Protein AF-A0A7X7BV26-F1 (afdb_monomer_lite)

Secondary structure (DSSP, 8-state):
-HHHHHHHTTTTSEEEE---EEEETTEEEEEEE--EEEEEETT-SGGGS---SSEEEEEE-SSHHHHHHHHHHHHHHH--SEEEE--S-HHHHHHHHHHHHHTT-EEEE---SS--TT---TTT--BS-SSBTTBSS-BT-HHHHHTT--------PPPP--

Radius of gyration: 23.06 Å; chains: 1; bounding box: 66×38×79 Å

Sequence (162 aa):
VARIESANSGKWGEVILRSEALTHPEFEGARVHSPVMLKVTDENQYYAEEQFGPISFVISTHTIETGIELSKSLTREKGALTVGLYSTKEPIIEAVIEATLESQVALSINLTEGVFVNQSSAYSDYHGTGGNPAANASYADSAFVANRFRVIQRRYHTQEAV

pLDDT: mean 96.87, std 4.59, range [58.31, 98.81]

Structure (mmCIF, N/CA/C/O backbone):
data_AF-A0A7X7BV26-F1
#
_entry.id   AF-A0A7X7BV26-F1
#
loop_
_atom_site.group_PDB
_atom_site.id
_atom_site.type_symbol
_atom_site.label_atom_id
_atom_site.label_alt_id
_atom_site.label_comp_id
_atom_site.label_asym_id
_atom_site.label_entity_id
_atom_site.label_seq_id
_atom_site.pdbx_PDB_ins_code
_atom_site.Cartn_x
_atom_site.Cartn_y
_atom_site.Cartn_z
_atom_site.occupancy
_atom_site.B_iso_or_equiv
_atom_site.auth_seq_id
_atom_site.auth_comp_id
_atom_site.auth_asym_id
_atom_site.auth_atom_id
_atom_site.pdbx_PDB_model_num
ATOM 1 N N . VAL A 1 1 ? -14.380 -16.751 2.193 1.00 90.19 1 VAL A N 1
ATOM 2 C CA . VAL A 1 1 ? -15.266 -16.492 3.349 1.00 90.19 1 VAL A CA 1
ATOM 3 C C . VAL A 1 1 ? -14.598 -16.891 4.660 1.00 90.19 1 VAL A C 1
ATOM 5 O O . VAL A 1 1 ? -14.515 -16.033 5.516 1.00 90.19 1 VAL A O 1
ATOM 8 N N . ALA A 1 2 ? -13.978 -18.075 4.778 1.00 96.00 2 ALA A N 1
ATOM 9 C CA . ALA A 1 2 ? -13.275 -18.509 6.002 1.00 96.00 2 ALA A CA 1
ATOM 10 C C . ALA A 1 2 ? -12.346 -17.458 6.658 1.00 96.00 2 ALA A C 1
ATOM 12 O O . ALA A 1 2 ? -12.380 -17.268 7.870 1.00 96.00 2 ALA A O 1
ATOM 13 N N . ARG A 1 3 ? -11.545 -16.723 5.869 1.00 97.00 3 ARG A N 1
ATOM 14 C CA . ARG A 1 3 ? -10.688 -15.647 6.402 1.00 97.00 3 ARG A CA 1
ATOM 15 C C . ARG A 1 3 ? -11.499 -14.496 7.016 1.00 97.00 3 ARG A C 1
ATOM 17 O O . ARG A 1 3 ? -11.181 -14.031 8.103 1.00 97.00 3 ARG A O 1
ATOM 24 N N . ILE A 1 4 ? -12.576 -14.093 6.343 1.00 97.75 4 ILE A N 1
ATOM 25 C CA . ILE A 1 4 ? -13.520 -13.076 6.826 1.00 97.75 4 ILE A CA 1
ATOM 26 C C . ILE A 1 4 ? -14.198 -13.558 8.113 1.00 97.75 4 ILE A C 1
ATOM 28 O O . ILE A 1 4 ? -14.306 -12.796 9.062 1.00 97.75 4 ILE A O 1
ATOM 32 N N . GLU A 1 5 ? -14.614 -14.824 8.180 1.00 97.38 5 GLU A N 1
ATOM 33 C CA . GLU A 1 5 ? -15.214 -15.411 9.386 1.00 97.38 5 GLU A CA 1
ATOM 34 C C . GLU A 1 5 ? -14.238 -15.412 10.566 1.00 97.38 5 GLU A C 1
ATOM 36 O O . GLU A 1 5 ? -14.625 -15.054 11.677 1.00 97.38 5 GLU A O 1
ATOM 41 N N . SER A 1 6 ? -12.964 -15.740 10.322 1.00 97.69 6 SER A N 1
ATOM 42 C CA . SER A 1 6 ? -11.911 -15.665 11.340 1.00 97.69 6 SER A CA 1
ATOM 43 C C . SER A 1 6 ? -11.667 -14.232 11.821 1.00 97.69 6 SER A C 1
ATOM 45 O O . SER A 1 6 ? -11.474 -14.023 13.015 1.00 97.69 6 SER A O 1
ATOM 47 N N . ALA A 1 7 ? -11.687 -13.244 10.923 1.00 97.62 7 ALA A N 1
ATOM 48 C CA . ALA A 1 7 ? -11.599 -11.833 11.295 1.00 97.62 7 ALA A CA 1
ATOM 49 C C . ALA A 1 7 ? -12.821 -11.402 12.131 1.00 97.62 7 ALA A C 1
ATOM 51 O O . ALA A 1 7 ? -12.687 -10.852 13.223 1.00 97.62 7 ALA A O 1
ATOM 52 N N . ASN A 1 8 ? -14.024 -11.753 11.667 1.00 98.06 8 ASN A N 1
ATOM 53 C CA . ASN A 1 8 ? -15.302 -11.490 12.330 1.00 98.06 8 ASN A CA 1
ATOM 54 C C . ASN A 1 8 ? -15.439 -12.168 13.702 1.00 98.06 8 ASN A C 1
ATOM 56 O O . ASN A 1 8 ? -16.337 -11.806 14.466 1.00 98.06 8 ASN A O 1
ATOM 60 N N . SER A 1 9 ? -14.616 -13.169 14.019 1.00 97.50 9 SER A N 1
ATOM 61 C CA . SER A 1 9 ? -14.675 -13.859 15.308 1.00 97.50 9 SER A CA 1
ATOM 62 C C . SER A 1 9 ? -14.088 -13.030 16.457 1.00 97.50 9 SER A C 1
ATOM 64 O O . SER A 1 9 ? -14.158 -13.468 17.601 1.00 97.50 9 SER A O 1
ATOM 66 N N . GLY A 1 10 ? -13.443 -11.892 16.165 1.00 95.00 10 GLY A N 1
ATOM 67 C CA . GLY A 1 10 ? -12.725 -11.079 17.152 1.00 95.00 10 GLY A CA 1
ATOM 68 C C . GLY A 1 10 ? -11.371 -11.655 17.577 1.00 95.00 10 GLY A C 1
ATOM 69 O O . GLY A 1 10 ? -10.687 -11.071 18.410 1.00 95.00 10 GLY A O 1
ATOM 70 N N . LYS A 1 11 ? -10.932 -12.778 16.988 1.00 95.88 11 LYS A N 1
ATOM 71 C CA . LYS A 1 11 ? -9.624 -13.391 17.292 1.00 95.88 11 LYS A CA 1
ATOM 72 C C . LYS A 1 11 ? -8.454 -12.472 16.923 1.00 95.88 11 LYS A C 1
ATOM 74 O O . LYS A 1 11 ? -7.366 -12.609 17.474 1.00 95.88 11 LYS A O 1
ATOM 79 N N . TRP A 1 12 ? -8.661 -11.592 15.948 1.00 97.12 12 TRP A N 1
ATOM 80 C CA . TRP A 1 12 ? -7.612 -10.757 15.364 1.00 97.12 12 TRP A CA 1
ATOM 81 C C . TRP A 1 12 ? -7.571 -9.343 15.943 1.00 97.12 12 TRP A C 1
ATOM 83 O O . TRP A 1 12 ? -6.661 -8.594 15.611 1.00 97.12 12 TRP A O 1
ATOM 93 N N . GLY A 1 13 ? -8.534 -8.965 16.785 1.00 97.38 13 GLY A N 1
ATOM 94 C CA . GLY A 1 13 ? -8.680 -7.606 17.297 1.00 97.38 13 GLY A CA 1
ATOM 95 C C . GLY A 1 13 ? -10.128 -7.260 17.625 1.00 97.38 13 GLY A C 1
ATOM 96 O O . GLY A 1 13 ? -11.039 -8.069 17.431 1.00 97.38 13 GLY A O 1
ATOM 97 N N . GLU A 1 14 ? -10.341 -6.035 18.098 1.00 98.19 14 GLU A N 1
ATOM 98 C CA . GLU A 1 14 ? -11.679 -5.489 18.318 1.00 98.19 14 GLU A CA 1
ATOM 99 C C . GLU A 1 14 ? -12.362 -5.277 16.960 1.00 98.19 14 GLU A C 1
ATOM 101 O O . GLU A 1 14 ? -11.872 -4.521 16.124 1.00 98.19 14 GLU A O 1
ATOM 106 N N . VAL A 1 15 ? -13.491 -5.943 16.713 1.00 98.50 15 VAL A N 1
ATOM 107 C CA . VAL A 1 15 ? -14.253 -5.762 15.468 1.00 98.50 15 VAL A CA 1
ATOM 108 C C . VAL A 1 15 ? -15.054 -4.465 15.566 1.00 98.50 15 VAL A C 1
ATOM 110 O O . VAL A 1 15 ? -16.024 -4.403 16.317 1.00 98.50 15 VAL A O 1
ATOM 113 N N . ILE A 1 16 ? -14.671 -3.452 14.786 1.00 98.31 16 ILE A N 1
ATOM 114 C CA . ILE A 1 16 ? -15.358 -2.148 14.740 1.00 98.31 16 ILE A CA 1
ATOM 115 C C . ILE A 1 16 ? -16.331 -2.028 13.560 1.00 98.31 16 ILE A C 1
ATOM 117 O O . ILE A 1 16 ? -17.283 -1.256 13.622 1.00 98.31 16 ILE A O 1
ATOM 121 N N . LEU A 1 17 ? -16.140 -2.835 12.512 1.00 98.56 17 LEU A N 1
ATOM 122 C CA . LEU A 1 17 ? -17.128 -3.069 11.460 1.00 98.56 17 LEU A CA 1
ATOM 123 C C . LEU A 1 17 ? -17.150 -4.559 11.140 1.00 98.56 17 LEU A C 1
ATOM 125 O O . LEU A 1 17 ? -16.131 -5.120 10.741 1.00 98.56 17 LEU A O 1
ATOM 129 N N . ARG A 1 18 ? -18.304 -5.204 11.312 1.00 98.44 18 ARG A N 1
ATOM 130 C CA . ARG A 1 18 ? -18.486 -6.624 11.001 1.00 98.44 18 ARG A CA 1
ATOM 131 C C . ARG A 1 18 ? -18.838 -6.797 9.523 1.00 98.44 18 ARG A C 1
ATOM 133 O O . ARG A 1 18 ? -19.743 -6.132 9.033 1.00 98.44 18 ARG A O 1
ATOM 140 N N . SER A 1 19 ? -18.176 -7.737 8.847 1.00 98.56 19 SER A N 1
ATOM 141 C CA . SER A 1 19 ? -18.559 -8.129 7.485 1.00 98.56 19 SER A CA 1
ATOM 142 C C . SER A 1 19 ? -19.837 -8.967 7.494 1.00 98.56 19 SER A C 1
ATOM 144 O O . SER A 1 19 ? -19.964 -9.904 8.289 1.00 98.56 19 SER A O 1
ATOM 146 N N . GLU A 1 20 ? -20.744 -8.679 6.568 1.00 98.06 20 GLU A N 1
ATOM 147 C CA . GLU A 1 20 ? -22.019 -9.367 6.375 1.00 98.06 20 GLU A CA 1
ATOM 148 C C . GLU A 1 20 ? -22.112 -9.932 4.959 1.00 98.06 20 GLU A C 1
ATOM 150 O O . GLU A 1 20 ? -21.587 -9.347 4.009 1.00 98.06 20 GLU A O 1
ATOM 155 N N . ALA A 1 21 ? -22.773 -11.083 4.815 1.00 97.62 21 ALA A N 1
ATOM 156 C CA . ALA A 1 21 ? -23.132 -11.614 3.507 1.00 97.62 21 ALA A CA 1
ATOM 157 C C . ALA A 1 21 ? -24.316 -10.818 2.943 1.00 97.62 21 ALA A C 1
ATOM 159 O O . ALA A 1 21 ? -25.295 -10.583 3.649 1.00 97.62 21 ALA A O 1
ATOM 160 N N . LEU A 1 22 ? -24.237 -10.432 1.671 1.00 97.31 22 LEU A N 1
ATOM 161 C CA . LEU A 1 22 ? -25.274 -9.656 0.993 1.00 97.31 22 LEU A CA 1
ATOM 162 C C . LEU A 1 22 ? -25.893 -10.482 -0.137 1.00 97.31 22 LEU A C 1
ATOM 164 O O . LEU A 1 22 ? -25.190 -11.191 -0.856 1.00 97.31 22 LEU A O 1
ATOM 168 N N . THR A 1 23 ? -27.210 -10.366 -0.315 1.00 97.62 23 THR A N 1
ATOM 169 C CA . THR A 1 23 ? -27.904 -10.952 -1.471 1.00 97.62 23 THR A CA 1
ATOM 170 C C . THR A 1 23 ? -27.843 -9.968 -2.631 1.00 97.62 23 THR A C 1
ATOM 172 O O . THR A 1 23 ? -28.287 -8.828 -2.492 1.00 97.62 23 THR A O 1
ATOM 175 N N . HIS A 1 24 ? -27.294 -10.386 -3.772 1.00 97.75 24 HIS A N 1
ATOM 176 C CA . HIS A 1 24 ? -27.290 -9.541 -4.962 1.00 97.75 24 HIS A CA 1
ATOM 177 C C . HIS A 1 24 ? -28.680 -9.566 -5.621 1.00 97.75 24 HIS A C 1
ATOM 179 O O . HIS A 1 24 ? -29.170 -10.657 -5.916 1.00 97.75 24 HIS A O 1
ATOM 185 N N . PRO A 1 25 ? -29.306 -8.408 -5.909 1.00 97.50 25 PRO A N 1
ATOM 186 C CA . PRO A 1 25 ? -30.691 -8.355 -6.389 1.00 97.50 25 PRO A CA 1
ATOM 187 C C . PRO A 1 25 ? -30.902 -9.067 -7.732 1.00 97.50 25 PRO A C 1
ATOM 189 O O . PRO A 1 25 ? -31.965 -9.625 -7.972 1.00 97.50 25 PRO A O 1
ATOM 192 N N . GLU A 1 26 ? -29.884 -9.071 -8.592 1.00 98.25 26 GLU A N 1
ATOM 193 C CA . GLU A 1 26 ? -29.960 -9.663 -9.938 1.00 98.25 26 GLU A CA 1
ATOM 194 C C . GLU A 1 26 ? -29.246 -11.020 -10.068 1.00 98.25 26 GLU A C 1
ATOM 196 O O . GLU A 1 26 ? -29.337 -11.664 -11.109 1.00 98.25 26 GLU A O 1
ATOM 201 N N . PHE A 1 27 ? -28.526 -11.474 -9.033 1.00 97.62 27 PHE A N 1
ATOM 202 C CA . PHE A 1 27 ? -27.682 -12.673 -9.115 1.00 97.62 27 PHE A CA 1
ATOM 203 C C . PHE A 1 27 ? -27.771 -13.498 -7.826 1.00 97.62 27 PHE A C 1
ATOM 205 O O . PHE A 1 27 ? -26.931 -13.376 -6.938 1.00 97.62 27 PHE A O 1
ATOM 212 N N . GLU A 1 28 ? -28.766 -14.384 -7.745 1.00 94.38 28 GLU A N 1
ATOM 213 C CA . GLU A 1 28 ? -29.039 -15.228 -6.566 1.00 94.38 28 GLU A CA 1
ATOM 214 C C . GLU A 1 28 ? -27.830 -16.082 -6.126 1.00 94.38 28 GLU A C 1
ATOM 216 O O . GLU A 1 28 ? -27.627 -16.317 -4.939 1.00 94.38 28 GLU A O 1
ATOM 221 N N . GLY A 1 29 ? -26.976 -16.498 -7.068 1.00 96.19 29 GLY A N 1
ATOM 222 C CA . GLY A 1 29 ? -25.754 -17.266 -6.788 1.00 96.19 29 GLY A CA 1
ATOM 223 C C . GLY A 1 29 ? -24.504 -16.431 -6.475 1.00 96.19 29 GLY A C 1
ATOM 224 O O . GLY A 1 29 ? -23.416 -16.997 -6.332 1.00 96.19 29 GLY A O 1
ATOM 225 N N . ALA A 1 30 ? -24.604 -15.099 -6.422 1.00 97.88 30 ALA A N 1
ATOM 226 C CA . ALA A 1 30 ? -23.451 -14.240 -6.175 1.00 97.88 30 ALA A CA 1
ATOM 227 C C . ALA A 1 30 ? -22.948 -14.370 -4.731 1.00 97.88 30 ALA A C 1
ATOM 229 O O . ALA A 1 30 ? -23.715 -14.405 -3.772 1.00 97.88 30 ALA A O 1
ATOM 230 N N . ARG A 1 31 ? -21.621 -14.381 -4.566 1.00 97.19 31 ARG A N 1
ATOM 231 C CA . ARG A 1 31 ? -20.975 -14.340 -3.249 1.00 97.19 31 ARG A CA 1
ATOM 232 C C . ARG A 1 31 ? -20.517 -12.922 -2.957 1.00 97.19 31 ARG A C 1
ATOM 234 O O . ARG A 1 31 ? -19.446 -12.521 -3.412 1.00 97.19 31 ARG A O 1
ATOM 241 N N . VAL A 1 32 ? -21.319 -12.186 -2.198 1.00 98.00 32 VAL A N 1
ATOM 242 C CA . VAL A 1 32 ? -21.061 -10.783 -1.864 1.00 98.00 32 VAL A CA 1
ATOM 243 C C . VAL A 1 32 ? -20.893 -10.643 -0.358 1.00 98.00 32 VAL A C 1
ATOM 245 O O . VAL A 1 32 ? -21.701 -11.160 0.410 1.00 98.00 32 VAL A O 1
ATOM 248 N N . HIS A 1 33 ? -19.840 -9.943 0.057 1.00 98.25 33 HIS A N 1
ATOM 249 C CA . HIS A 1 33 ? -19.586 -9.617 1.455 1.00 98.25 33 HIS A CA 1
ATOM 250 C C . HIS A 1 33 ? -19.208 -8.145 1.594 1.00 98.25 33 HIS A C 1
ATOM 252 O O . HIS A 1 33 ? -18.414 -7.641 0.798 1.00 98.25 33 HIS A O 1
ATOM 258 N N . SER A 1 34 ? -19.739 -7.474 2.618 1.00 98.50 34 SER A N 1
ATOM 259 C CA . SER A 1 34 ? -19.246 -6.154 3.027 1.00 98.50 34 SER A CA 1
ATOM 260 C C . SER A 1 34 ? -17.851 -6.261 3.674 1.00 98.50 34 SER A C 1
ATOM 262 O O . SER A 1 34 ? -17.432 -7.363 4.044 1.00 98.50 34 SER A O 1
ATOM 264 N N . PRO A 1 35 ? -17.091 -5.160 3.815 1.00 98.50 35 PRO A N 1
ATOM 265 C CA . PRO A 1 35 ? -15.803 -5.187 4.507 1.00 98.50 35 PRO A CA 1
ATOM 266 C C . PRO A 1 35 ? -15.898 -5.502 6.003 1.00 98.50 35 PRO A C 1
ATOM 268 O O . PRO A 1 35 ? -16.901 -5.208 6.649 1.00 98.50 35 PRO A O 1
ATOM 271 N N . VAL A 1 36 ? -14.821 -6.058 6.560 1.00 98.69 36 VAL A N 1
ATOM 272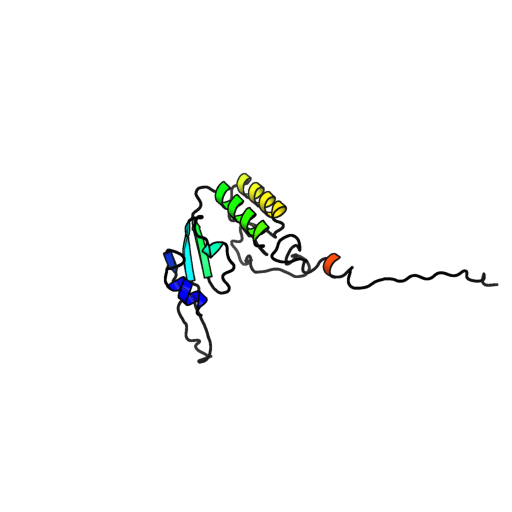 C CA . VAL A 1 36 ? -14.575 -6.136 8.009 1.00 98.69 36 VAL A CA 1
ATOM 273 C C . VAL A 1 36 ? -13.433 -5.191 8.368 1.00 98.69 36 VAL A C 1
ATOM 275 O O . VAL A 1 36 ? -12.407 -5.165 7.688 1.00 98.69 36 VAL A O 1
ATOM 278 N N . MET A 1 37 ? -13.611 -4.429 9.444 1.00 98.69 37 MET A N 1
ATOM 279 C CA . MET A 1 37 ? -12.600 -3.517 9.971 1.00 98.69 37 MET A CA 1
ATOM 280 C C . MET A 1 37 ? -12.334 -3.840 11.436 1.00 98.69 37 MET A C 1
ATOM 282 O O . MET A 1 37 ? -13.269 -3.957 12.236 1.00 98.69 37 MET A O 1
ATOM 286 N N . LEU A 1 38 ? -11.056 -3.974 11.780 1.00 98.69 38 LEU A N 1
ATOM 287 C CA . LEU A 1 38 ? -10.614 -4.268 13.137 1.00 98.69 38 LEU A CA 1
ATOM 288 C C . LEU A 1 38 ? -9.787 -3.121 13.696 1.00 98.69 38 LEU A C 1
ATOM 290 O O . LEU A 1 38 ? -8.965 -2.545 12.991 1.00 98.69 38 LEU A O 1
ATOM 294 N N . LYS A 1 39 ? -9.962 -2.828 14.979 1.00 98.44 39 LYS A N 1
ATOM 295 C CA . LYS A 1 39 ? -9.081 -1.950 15.740 1.00 98.44 39 LYS A CA 1
ATOM 296 C C . LYS A 1 39 ? -8.073 -2.793 16.515 1.00 98.44 39 LYS A C 1
ATOM 298 O O . LYS A 1 39 ? -8.444 -3.754 17.195 1.00 98.44 39 LYS A O 1
ATOM 303 N N . VAL A 1 40 ? -6.800 -2.433 16.398 1.00 98.00 40 VAL A N 1
ATOM 304 C CA . VAL A 1 40 ? -5.672 -3.132 17.026 1.00 98.00 40 VAL A CA 1
ATOM 305 C C . VAL A 1 40 ? -4.607 -2.136 17.481 1.00 98.00 40 VAL A C 1
ATOM 307 O O . VAL A 1 40 ? -4.615 -0.973 17.079 1.00 98.00 40 VAL A O 1
ATOM 310 N N . THR A 1 41 ? -3.689 -2.601 18.316 1.00 95.81 41 THR A N 1
ATOM 311 C CA . THR A 1 41 ? -2.440 -1.910 18.642 1.00 95.81 41 THR A CA 1
ATOM 312 C C . THR A 1 41 ? -1.301 -2.443 17.767 1.00 95.81 41 THR A C 1
ATOM 314 O O . THR A 1 41 ? -1.479 -3.430 17.041 1.00 95.81 41 THR A O 1
ATOM 317 N N . ASP A 1 42 ? -0.141 -1.793 17.804 1.00 90.06 42 ASP A N 1
ATOM 318 C CA . ASP A 1 42 ? 1.037 -2.176 17.022 1.00 90.06 42 ASP A CA 1
ATOM 319 C C . ASP A 1 42 ? 1.708 -3.481 17.503 1.00 90.06 42 ASP A C 1
ATOM 321 O O . ASP A 1 42 ? 2.501 -4.054 16.763 1.00 90.06 42 ASP A O 1
ATOM 325 N N . GLU A 1 43 ? 1.324 -4.060 18.645 1.00 90.44 43 GLU A N 1
ATOM 326 C CA . GLU A 1 43 ? 1.789 -5.399 19.049 1.00 90.44 43 GLU A CA 1
ATOM 327 C C . GLU A 1 43 ? 1.029 -6.557 18.371 1.00 90.44 43 GLU A C 1
ATOM 329 O O . GLU A 1 43 ? 1.390 -7.729 18.521 1.00 90.44 43 GLU A O 1
ATOM 334 N N . ASN A 1 44 ? -0.047 -6.265 17.634 1.00 92.56 44 ASN A N 1
ATOM 335 C CA . ASN A 1 44 ? -0.834 -7.287 16.949 1.00 92.56 44 ASN A CA 1
ATOM 336 C C . ASN A 1 44 ? -0.093 -7.838 15.719 1.00 92.56 44 ASN A C 1
ATOM 338 O O . ASN A 1 44 ? 0.410 -7.096 14.893 1.00 92.56 44 ASN A O 1
ATOM 342 N N . GLN A 1 45 ? -0.056 -9.157 15.543 1.00 91.75 45 GLN A N 1
ATOM 343 C CA . GLN A 1 45 ? 0.704 -9.759 14.440 1.00 91.75 45 GLN A CA 1
ATOM 344 C C . GLN A 1 45 ? -0.118 -9.969 13.162 1.00 91.75 45 GLN A C 1
ATOM 346 O O . GLN A 1 45 ? 0.451 -10.155 12.091 1.00 91.75 45 GLN A O 1
ATOM 351 N N . TYR A 1 46 ? -1.453 -9.944 13.239 1.00 95.44 46 TYR A N 1
ATOM 352 C CA . TYR A 1 46 ? -2.302 -10.260 12.087 1.00 95.44 46 TYR A CA 1
ATOM 353 C C . TYR A 1 46 ? -2.237 -9.198 10.990 1.00 95.44 46 TYR A C 1
ATOM 355 O O . TYR A 1 46 ? -2.365 -9.556 9.819 1.00 95.44 46 TYR A O 1
ATOM 363 N N . TYR A 1 47 ? -2.028 -7.925 11.350 1.00 95.12 47 TYR A N 1
ATOM 364 C CA . TYR A 1 47 ? -1.905 -6.845 10.365 1.00 95.12 47 TYR A CA 1
ATOM 365 C C . TYR A 1 47 ? -0.591 -6.918 9.573 1.00 95.12 47 TYR A C 1
ATOM 367 O O . TYR A 1 47 ? -0.509 -6.350 8.489 1.00 95.12 47 TYR A O 1
ATOM 375 N N . ALA A 1 48 ? 0.438 -7.586 10.110 1.00 94.81 48 ALA A N 1
ATOM 376 C CA . ALA A 1 48 ? 1.758 -7.694 9.488 1.00 94.81 48 ALA A CA 1
ATOM 377 C C . ALA A 1 48 ? 1.830 -8.797 8.414 1.00 94.81 48 ALA A C 1
ATOM 379 O O . ALA A 1 48 ? 2.841 -8.932 7.725 1.00 94.81 48 ALA A O 1
ATOM 380 N N . GLU A 1 49 ? 0.768 -9.592 8.280 1.00 96.06 49 GLU A N 1
ATOM 381 C CA . GLU A 1 49 ? 0.627 -10.622 7.257 1.00 96.06 49 GLU A CA 1
ATOM 382 C C . GLU A 1 49 ? -0.419 -10.210 6.219 1.00 96.06 49 GLU A C 1
ATOM 384 O O . GLU A 1 49 ? -1.379 -9.496 6.515 1.00 96.06 49 GLU A O 1
ATOM 389 N N . GLU A 1 50 ? -0.268 -10.714 4.995 1.00 97.31 50 GLU A N 1
ATOM 390 C CA . GLU A 1 50 ? -1.253 -10.509 3.936 1.00 97.31 50 GLU A CA 1
ATOM 391 C C . GLU A 1 50 ? -2.596 -11.152 4.324 1.00 97.31 50 GLU A C 1
ATOM 393 O O . GLU A 1 50 ? -2.675 -12.340 4.654 1.00 97.31 50 GLU A O 1
ATOM 398 N N . GLN A 1 51 ? -3.667 -10.352 4.296 1.00 97.50 51 GLN A N 1
ATOM 399 C CA . GLN A 1 51 ? -5.027 -10.801 4.593 1.00 97.50 51 GLN A CA 1
ATOM 400 C C . GLN A 1 51 ? -5.939 -10.643 3.377 1.00 97.50 51 GLN A C 1
ATOM 402 O O . GLN A 1 51 ? -6.833 -9.796 3.373 1.00 97.50 51 GLN A O 1
ATOM 407 N N . PHE A 1 52 ? -5.765 -11.496 2.361 1.00 97.69 52 PHE A N 1
ATOM 408 C CA . PHE A 1 52 ? -6.550 -11.407 1.128 1.00 97.69 52 PHE A CA 1
ATOM 409 C C . PHE A 1 52 ? -8.066 -11.360 1.382 1.00 97.69 52 PHE A C 1
ATOM 411 O O . PHE A 1 52 ? -8.651 -12.300 1.948 1.00 97.69 52 PHE A O 1
ATOM 418 N N . GLY A 1 53 ? -8.709 -10.301 0.894 1.00 96.94 53 GLY A N 1
ATOM 419 C CA . GLY A 1 53 ? -10.141 -10.049 1.028 1.00 96.94 53 GLY A CA 1
ATOM 420 C C . GLY A 1 53 ? -10.436 -8.631 1.52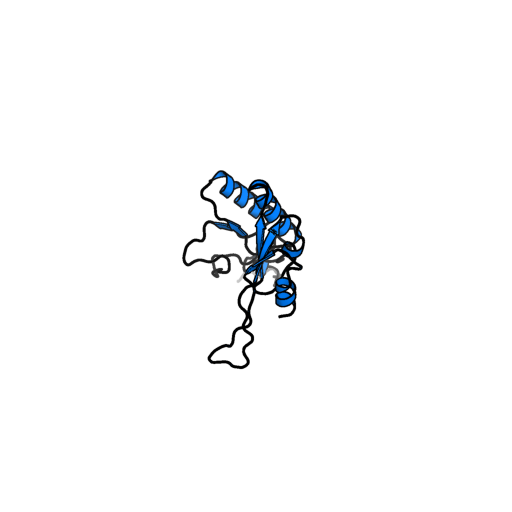3 1.00 96.94 53 GLY A C 1
ATOM 421 O O . GLY A 1 53 ? -9.531 -7.810 1.633 1.00 96.94 53 GLY A O 1
ATOM 422 N N . PRO A 1 54 ? -11.707 -8.318 1.823 1.00 98.12 54 PRO A N 1
ATOM 423 C CA . PRO A 1 54 ? -12.116 -6.986 2.252 1.00 98.12 54 PRO A CA 1
ATOM 424 C C . PRO A 1 54 ? -11.886 -6.816 3.764 1.00 98.12 54 PRO A C 1
ATOM 426 O O . PRO A 1 54 ? -12.830 -6.642 4.532 1.00 98.12 54 PRO A O 1
ATOM 429 N N . ILE A 1 55 ? -10.632 -6.957 4.194 1.00 98.56 55 ILE A N 1
ATOM 430 C CA . ILE A 1 55 ? -10.207 -6.928 5.596 1.00 98.56 55 ILE A CA 1
ATOM 431 C C . ILE A 1 55 ? -9.267 -5.740 5.778 1.00 98.56 55 ILE A C 1
ATOM 433 O O . ILE A 1 55 ? -8.283 -5.620 5.053 1.00 98.56 55 ILE A O 1
ATOM 437 N N . SER A 1 56 ? -9.549 -4.876 6.749 1.00 98.50 56 SER A N 1
ATOM 438 C CA . SER A 1 56 ? -8.674 -3.756 7.094 1.00 98.50 56 SER A CA 1
ATOM 439 C C . SER A 1 56 ? -8.461 -3.633 8.599 1.00 98.50 56 SER A C 1
ATOM 441 O O . SER A 1 56 ? -9.299 -4.036 9.411 1.00 98.50 56 SER A O 1
ATOM 443 N N . PHE A 1 57 ? -7.318 -3.059 8.966 1.00 98.56 57 PHE A N 1
ATOM 444 C CA . PHE A 1 57 ? -6.940 -2.799 10.348 1.00 98.56 57 PHE A CA 1
ATOM 445 C C . PHE A 1 57 ? -6.749 -1.297 10.553 1.00 98.56 57 PHE A C 1
ATOM 447 O O . PHE A 1 57 ? -6.073 -0.636 9.767 1.00 98.56 57 PHE A O 1
ATOM 454 N N . VAL A 1 58 ? -7.325 -0.769 11.628 1.00 98.31 58 VAL A N 1
ATOM 455 C CA . VAL A 1 58 ? -7.006 0.544 12.185 1.00 98.31 58 VAL A CA 1
ATOM 456 C C . VAL A 1 58 ? -6.057 0.303 13.351 1.00 98.31 58 VAL A C 1
ATOM 458 O O . VAL A 1 58 ? -6.462 -0.202 14.400 1.00 98.31 58 VAL A O 1
ATOM 461 N N . ILE A 1 59 ? -4.785 0.621 13.135 1.00 97.88 59 ILE A N 1
ATOM 462 C CA . ILE A 1 59 ? -3.699 0.339 14.074 1.00 97.88 59 ILE A CA 1
ATOM 463 C C . ILE A 1 59 ? -3.409 1.618 14.858 1.00 97.88 59 ILE A C 1
ATOM 465 O O . ILE A 1 59 ? -3.058 2.638 14.265 1.00 97.88 59 ILE A O 1
ATOM 469 N N . SER A 1 60 ? -3.565 1.593 16.182 1.00 96.69 60 SER A N 1
ATOM 470 C CA . SER A 1 60 ? -3.126 2.708 17.024 1.00 96.69 60 SER A CA 1
ATOM 471 C C . SER A 1 60 ? -1.631 2.594 17.304 1.00 96.69 60 SER A C 1
ATOM 473 O O . SER A 1 60 ? -1.207 1.611 17.909 1.00 96.69 60 SER A O 1
ATOM 475 N N . THR A 1 61 ? -0.863 3.611 16.924 1.00 96.12 61 THR A N 1
ATOM 476 C CA . THR A 1 61 ? 0.561 3.735 17.259 1.00 96.12 61 THR A CA 1
ATOM 477 C C . THR A 1 61 ? 0.756 4.785 18.349 1.00 96.12 61 THR A C 1
ATOM 479 O O . THR A 1 61 ? -0.070 5.686 18.520 1.00 96.12 61 THR A O 1
ATOM 482 N N . HIS A 1 62 ? 1.852 4.688 19.103 1.00 93.31 62 HIS A N 1
ATOM 483 C CA . HIS A 1 62 ? 2.140 5.629 20.191 1.00 93.31 62 HIS A CA 1
ATOM 484 C C . HIS A 1 62 ? 2.433 7.051 19.703 1.00 93.31 62 HIS A C 1
ATOM 486 O O . HIS A 1 62 ? 1.951 8.023 20.286 1.00 93.31 62 HIS A O 1
ATOM 492 N N . THR A 1 63 ? 3.222 7.172 18.635 1.00 96.25 63 THR A N 1
ATOM 493 C CA . THR A 1 63 ? 3.538 8.447 17.987 1.00 96.25 63 THR A CA 1
ATOM 494 C C . THR A 1 63 ? 3.499 8.299 16.469 1.00 96.25 63 THR A C 1
ATOM 496 O O . THR A 1 63 ? 3.354 7.192 15.932 1.00 96.25 63 THR A O 1
ATOM 499 N N . ILE A 1 64 ? 3.618 9.426 15.762 1.00 96.12 64 ILE A N 1
ATOM 500 C CA . ILE A 1 64 ? 3.713 9.412 14.303 1.00 96.12 64 ILE A CA 1
ATOM 501 C C . ILE A 1 64 ? 5.027 8.778 13.841 1.00 96.12 64 ILE A C 1
ATOM 503 O O . ILE A 1 64 ? 5.023 8.014 12.885 1.00 96.12 64 ILE A O 1
ATOM 507 N N . GLU A 1 65 ? 6.130 9.020 14.549 1.00 97.19 65 GLU A N 1
ATOM 508 C CA . GLU A 1 65 ? 7.444 8.454 14.237 1.00 97.19 65 GLU A CA 1
ATOM 509 C C . GLU A 1 65 ? 7.410 6.924 14.314 1.00 97.19 65 GLU A C 1
ATOM 511 O O . GLU A 1 65 ? 7.896 6.253 13.404 1.00 97.19 65 GLU A O 1
ATOM 516 N N . THR A 1 66 ? 6.757 6.365 15.342 1.00 96.69 66 THR A N 1
ATOM 517 C CA . THR A 1 66 ? 6.540 4.914 15.449 1.00 96.69 66 THR A CA 1
ATOM 518 C C . THR A 1 66 ? 5.712 4.381 14.279 1.00 96.69 66 THR A C 1
ATOM 520 O O . THR A 1 66 ? 6.033 3.329 13.736 1.00 96.69 66 THR A O 1
ATOM 523 N N . GLY A 1 67 ? 4.679 5.110 13.845 1.00 97.31 67 GLY A N 1
ATOM 524 C CA . GLY A 1 67 ? 3.857 4.707 12.700 1.00 97.31 67 GLY A CA 1
ATOM 525 C C . GLY A 1 67 ? 4.602 4.744 11.365 1.00 97.31 67 GLY A C 1
ATOM 526 O O . GLY A 1 67 ? 4.434 3.841 10.544 1.00 97.31 67 GLY A O 1
ATOM 527 N N . ILE A 1 68 ? 5.463 5.743 11.161 1.00 98.38 68 ILE A N 1
ATOM 528 C CA . ILE A 1 68 ? 6.318 5.837 9.971 1.00 98.38 68 ILE A CA 1
ATOM 529 C C . ILE A 1 68 ? 7.309 4.669 9.942 1.00 98.38 68 ILE A C 1
ATOM 531 O O . ILE A 1 68 ? 7.408 3.984 8.924 1.00 98.38 68 ILE A O 1
ATOM 535 N N . GLU A 1 69 ? 7.999 4.393 11.053 1.00 98.06 69 GLU A N 1
ATOM 536 C CA . GLU A 1 69 ? 8.956 3.281 11.123 1.00 98.06 69 GLU A CA 1
ATOM 537 C C . GLU A 1 69 ? 8.265 1.917 10.968 1.00 98.06 69 GLU A C 1
ATOM 539 O O . GLU A 1 69 ? 8.784 1.029 10.287 1.00 98.06 69 GLU A O 1
ATOM 544 N N . LEU A 1 70 ? 7.059 1.751 11.518 1.00 97.56 70 LEU A N 1
ATOM 545 C CA . LEU A 1 70 ? 6.264 0.541 11.320 1.00 97.56 70 LEU A CA 1
ATOM 546 C C . LEU A 1 70 ? 5.897 0.347 9.840 1.00 97.56 70 LEU A C 1
ATOM 548 O O . LEU A 1 70 ? 6.129 -0.722 9.282 1.00 97.56 70 LEU A O 1
ATOM 552 N N . SER A 1 71 ? 5.387 1.388 9.175 1.00 98.19 71 SER A N 1
ATOM 553 C CA . SER A 1 71 ? 5.063 1.342 7.740 1.00 98.19 71 SER A CA 1
ATOM 554 C C . SER A 1 71 ? 6.291 0.996 6.890 1.00 98.19 71 SER A C 1
ATOM 556 O O . SER A 1 71 ? 6.237 0.126 6.013 1.00 98.19 71 SER A O 1
ATOM 558 N N . LYS A 1 72 ? 7.430 1.629 7.195 1.00 98.62 72 LYS A N 1
ATOM 559 C CA . LYS A 1 72 ? 8.704 1.398 6.511 1.00 98.62 72 LYS A CA 1
ATOM 560 C C . LYS A 1 72 ? 9.203 -0.033 6.683 1.00 98.62 72 LYS A C 1
ATOM 562 O O . LYS A 1 72 ? 9.554 -0.678 5.695 1.00 98.62 72 LYS A O 1
ATOM 567 N N . SER A 1 73 ? 9.251 -0.523 7.922 1.00 98.00 73 SER A N 1
ATOM 568 C CA . SER A 1 73 ? 9.763 -1.861 8.237 1.00 98.00 73 SER A CA 1
ATOM 569 C C . SER A 1 73 ? 8.909 -2.948 7.586 1.00 98.00 73 SER A C 1
ATOM 571 O O . SER A 1 73 ? 9.458 -3.791 6.878 1.00 98.00 73 SER A O 1
ATOM 573 N N . LEU A 1 74 ? 7.578 -2.860 7.687 1.00 97.81 74 LEU A N 1
ATOM 574 C CA . LEU A 1 74 ? 6.661 -3.779 7.006 1.00 97.81 74 LEU A CA 1
ATOM 575 C C . LEU A 1 74 ? 6.852 -3.756 5.491 1.00 97.81 74 LEU A C 1
ATOM 577 O O . LEU A 1 74 ? 6.981 -4.809 4.872 1.00 97.81 74 LEU A O 1
ATOM 581 N N . THR A 1 75 ? 6.923 -2.571 4.885 1.00 98.25 75 THR A N 1
ATOM 582 C CA . THR A 1 75 ? 7.090 -2.461 3.431 1.00 98.25 75 THR A CA 1
ATOM 583 C C . THR A 1 75 ? 8.413 -3.061 2.966 1.00 98.25 75 THR A C 1
ATOM 585 O O . THR A 1 75 ? 8.455 -3.786 1.973 1.00 98.25 75 THR A O 1
ATOM 588 N N . ARG A 1 76 ? 9.497 -2.819 3.708 1.00 98.12 76 ARG A N 1
ATOM 589 C CA . ARG A 1 76 ? 10.820 -3.361 3.388 1.00 98.12 76 ARG A CA 1
ATOM 590 C C . ARG A 1 76 ? 10.885 -4.880 3.571 1.00 98.12 76 ARG A C 1
ATOM 592 O O . ARG A 1 76 ? 11.504 -5.562 2.762 1.00 98.12 76 ARG A O 1
ATOM 599 N N . GLU A 1 77 ? 10.279 -5.409 4.631 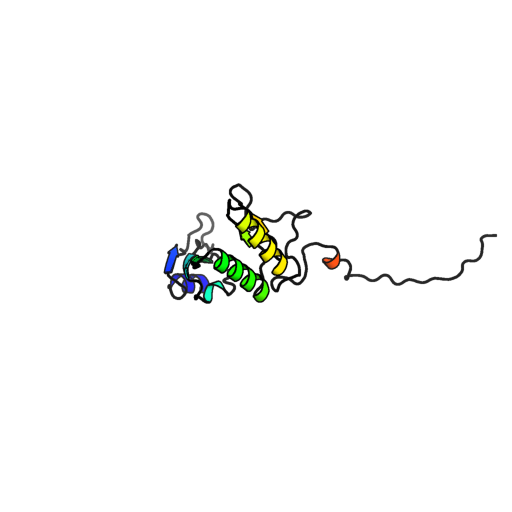1.00 97.81 77 GLU A N 1
ATOM 600 C CA . GLU A 1 77 ? 10.428 -6.815 5.035 1.00 97.81 77 GLU A CA 1
ATOM 601 C C . GLU A 1 77 ? 9.394 -7.745 4.400 1.00 97.81 77 GLU A C 1
ATOM 603 O O . GLU A 1 77 ? 9.708 -8.890 4.075 1.00 97.81 77 GLU A O 1
ATOM 608 N N . LYS A 1 78 ? 8.166 -7.261 4.212 1.00 98.00 78 LYS A N 1
ATOM 609 C CA . LYS A 1 78 ? 7.030 -8.033 3.686 1.00 98.00 78 LYS A CA 1
ATOM 610 C C . LYS A 1 78 ? 6.632 -7.617 2.272 1.00 98.00 78 LYS A C 1
ATOM 612 O O . LYS A 1 78 ? 5.983 -8.396 1.578 1.00 98.00 78 LYS A O 1
ATOM 617 N N . GLY A 1 79 ? 7.071 -6.442 1.826 1.00 98.38 79 GLY A N 1
ATOM 618 C CA . GLY A 1 79 ? 6.717 -5.879 0.530 1.00 98.38 79 GLY A CA 1
ATOM 619 C C . GLY A 1 79 ? 5.408 -5.097 0.568 1.00 98.38 79 GLY A C 1
ATOM 620 O O . GLY A 1 79 ? 4.463 -5.459 1.266 1.00 98.38 79 GLY A O 1
ATOM 621 N N . ALA A 1 80 ? 5.336 -4.038 -0.235 1.00 98.50 80 ALA A N 1
ATOM 622 C CA . ALA A 1 80 ? 4.093 -3.331 -0.520 1.00 98.50 80 ALA A CA 1
ATOM 623 C C . ALA A 1 80 ? 4.121 -2.735 -1.932 1.00 98.50 80 ALA A C 1
ATOM 625 O O . ALA A 1 80 ? 5.180 -2.375 -2.449 1.00 98.50 80 ALA A O 1
ATOM 626 N N . LEU A 1 81 ? 2.944 -2.605 -2.548 1.00 98.50 81 LEU A N 1
ATOM 627 C CA . LEU A 1 81 ? 2.791 -1.906 -3.830 1.00 98.50 81 LEU A CA 1
ATOM 628 C C . LEU A 1 81 ? 2.528 -0.409 -3.643 1.00 98.50 81 LEU A C 1
ATOM 630 O O . LEU A 1 81 ? 2.947 0.392 -4.474 1.00 98.50 81 LEU A O 1
ATOM 634 N N . THR A 1 82 ? 1.845 -0.035 -2.561 1.00 98.44 82 THR A N 1
ATOM 635 C CA . THR A 1 82 ? 1.347 1.325 -2.343 1.00 98.44 82 THR A CA 1
ATOM 636 C C . THR A 1 82 ? 1.449 1.726 -0.879 1.00 98.44 82 THR A C 1
ATOM 638 O O . THR A 1 82 ? 1.052 0.952 -0.006 1.00 98.44 82 THR A O 1
ATOM 641 N N . VAL A 1 83 ? 1.863 2.964 -0.623 1.00 98.62 83 VAL A N 1
ATOM 642 C CA . VAL A 1 83 ? 1.720 3.647 0.669 1.00 98.62 83 VAL A CA 1
ATOM 643 C C . VAL A 1 83 ? 0.905 4.923 0.466 1.00 98.62 83 VAL A C 1
ATOM 645 O O . VAL A 1 83 ? 1.097 5.650 -0.508 1.00 98.62 83 VAL A O 1
ATOM 648 N N . GLY A 1 84 ? -0.022 5.193 1.384 1.00 98.31 84 GLY A N 1
ATOM 649 C CA . GLY A 1 84 ? -0.807 6.425 1.418 1.00 98.31 84 GLY A CA 1
ATOM 650 C C . GLY A 1 84 ? -0.497 7.240 2.670 1.00 98.31 84 GLY A C 1
ATOM 651 O O . GLY A 1 84 ? -0.396 6.677 3.759 1.00 98.31 84 GLY A O 1
ATOM 652 N N . LEU A 1 85 ? -0.388 8.560 2.528 1.00 98.62 85 LEU A N 1
ATOM 653 C CA . LEU A 1 85 ? -0.188 9.497 3.631 1.00 98.62 85 LEU A CA 1
ATOM 654 C C . LEU A 1 85 ? -1.312 10.528 3.689 1.00 98.62 85 LEU A C 1
ATOM 656 O O . LEU A 1 85 ? -1.669 11.113 2.671 1.00 98.62 85 LEU A O 1
ATOM 660 N N . TYR A 1 86 ? -1.780 10.825 4.902 1.00 98.56 86 TYR A N 1
ATOM 661 C CA . TYR A 1 86 ? -2.613 11.990 5.189 1.00 98.56 86 TYR A CA 1
ATOM 662 C C . TYR A 1 86 ? -1.920 12.873 6.229 1.00 98.56 86 TYR A C 1
ATOM 664 O O . TYR A 1 86 ? -1.776 12.484 7.387 1.00 98.56 86 TYR A O 1
ATOM 672 N N . SER A 1 87 ? -1.458 14.054 5.819 1.00 98.44 87 SER A N 1
ATOM 673 C CA . SER A 1 87 ? -0.803 15.028 6.698 1.00 98.44 87 SER A CA 1
ATOM 674 C C . SER A 1 87 ? -0.789 16.415 6.060 1.00 98.44 87 SER A C 1
ATOM 676 O O . SER A 1 87 ? -0.581 16.556 4.858 1.00 98.44 87 SER A O 1
ATOM 678 N N . THR A 1 88 ? -0.944 17.454 6.880 1.00 98.50 88 THR A N 1
ATOM 679 C CA . THR A 1 88 ? -0.715 18.859 6.496 1.00 98.50 88 THR A CA 1
ATOM 680 C C . THR A 1 88 ? 0.610 19.410 7.030 1.00 98.50 88 THR A C 1
ATOM 682 O O . THR A 1 88 ? 0.910 20.588 6.858 1.00 98.50 88 THR A O 1
ATOM 685 N N . LYS A 1 89 ? 1.391 18.583 7.735 1.00 98.62 89 LYS A N 1
ATOM 686 C CA . LYS A 1 89 ? 2.655 18.978 8.361 1.00 98.62 89 LYS A CA 1
ATOM 687 C C . LYS A 1 89 ? 3.817 18.559 7.469 1.00 98.62 89 LYS A C 1
ATOM 689 O O . LYS A 1 89 ? 4.091 17.364 7.366 1.00 98.62 89 LYS A O 1
ATOM 694 N N . GLU A 1 90 ? 4.533 19.539 6.927 1.00 98.56 90 GLU A N 1
ATOM 695 C CA . GLU A 1 90 ? 5.689 19.317 6.048 1.00 98.56 90 GLU A CA 1
ATOM 696 C C . GLU A 1 90 ? 6.739 18.358 6.631 1.00 98.56 90 GLU A C 1
ATOM 698 O O . GLU A 1 90 ? 7.112 17.412 5.944 1.00 98.56 90 GLU A O 1
ATOM 703 N N . PRO A 1 91 ? 7.142 18.473 7.917 1.00 98.56 91 PRO A N 1
ATOM 704 C CA . PRO A 1 91 ? 8.136 17.554 8.474 1.00 98.56 91 PRO A CA 1
ATOM 705 C C . PRO A 1 91 ? 7.697 16.082 8.464 1.00 98.56 91 PRO A C 1
ATOM 707 O O . PRO A 1 91 ? 8.538 15.193 8.410 1.00 98.56 91 PRO A O 1
ATOM 710 N N . ILE A 1 92 ? 6.387 15.812 8.516 1.00 98.69 92 ILE A N 1
ATOM 711 C CA . ILE A 1 92 ? 5.846 14.447 8.435 1.00 98.69 92 ILE A CA 1
ATOM 712 C C . ILE A 1 92 ? 5.842 13.964 6.984 1.00 98.69 92 ILE A C 1
ATOM 714 O O . ILE A 1 92 ? 6.138 12.801 6.736 1.00 98.69 92 ILE A O 1
ATOM 718 N N . ILE A 1 93 ? 5.502 14.842 6.036 1.00 98.81 93 ILE A N 1
ATOM 719 C CA . ILE A 1 93 ? 5.490 14.510 4.608 1.00 98.81 93 ILE A CA 1
ATOM 720 C C . ILE A 1 93 ? 6.894 14.101 4.158 1.00 98.81 93 ILE A C 1
ATOM 722 O O . ILE A 1 93 ? 7.057 13.006 3.627 1.00 98.81 93 ILE A O 1
ATOM 726 N N . GLU A 1 94 ? 7.904 14.906 4.480 1.00 98.81 94 GLU A N 1
ATOM 727 C CA . GLU A 1 94 ? 9.304 14.612 4.161 1.00 98.81 94 GLU A CA 1
ATOM 728 C C . GLU A 1 94 ? 9.794 13.311 4.810 1.00 98.81 94 GLU A C 1
ATOM 730 O O . GLU A 1 94 ? 10.416 12.477 4.154 1.00 98.81 94 GLU A O 1
ATOM 735 N N . ALA A 1 95 ? 9.449 13.076 6.081 1.00 98.75 95 ALA A N 1
ATOM 736 C CA . ALA A 1 95 ? 9.821 11.839 6.767 1.00 98.75 95 ALA A CA 1
ATOM 737 C C . ALA A 1 95 ? 9.220 10.587 6.100 1.00 98.75 95 ALA A C 1
ATOM 739 O O . ALA A 1 95 ? 9.855 9.533 6.059 1.00 98.75 95 ALA A O 1
ATOM 740 N N . VAL A 1 96 ? 7.999 10.687 5.568 1.00 98.81 96 VAL A N 1
ATOM 741 C CA . VAL A 1 96 ? 7.343 9.578 4.865 1.00 98.81 96 VAL A CA 1
ATOM 742 C C . VAL A 1 96 ? 7.906 9.406 3.457 1.00 98.81 96 VAL A C 1
ATOM 744 O O . VAL A 1 96 ? 8.072 8.267 3.028 1.00 98.81 96 VAL A O 1
ATOM 747 N N . ILE A 1 97 ? 8.249 10.494 2.760 1.00 98.81 97 ILE A N 1
ATOM 748 C CA . ILE A 1 97 ? 8.962 10.425 1.477 1.00 98.81 97 ILE A CA 1
ATOM 749 C C . ILE A 1 97 ? 10.254 9.625 1.660 1.00 98.81 97 ILE A C 1
ATOM 751 O O . ILE A 1 97 ? 10.420 8.607 0.987 1.00 98.81 97 ILE A O 1
ATOM 755 N N . GLU A 1 98 ? 11.097 9.991 2.631 1.00 98.81 98 GLU A N 1
ATOM 756 C CA . GLU A 1 98 ? 12.343 9.267 2.919 1.00 98.81 98 GLU A CA 1
ATOM 757 C C . GLU A 1 98 ? 12.078 7.793 3.257 1.00 98.81 98 GLU A C 1
ATOM 759 O O . GLU A 1 98 ? 12.685 6.890 2.681 1.00 98.81 98 GLU A O 1
ATOM 764 N N . ALA A 1 99 ? 11.088 7.517 4.112 1.00 98.81 99 ALA A N 1
ATOM 765 C CA . ALA A 1 99 ? 10.712 6.149 4.453 1.00 98.81 99 ALA A CA 1
ATOM 766 C C . ALA A 1 99 ? 10.290 5.319 3.226 1.00 98.81 99 ALA A C 1
ATOM 768 O O . ALA A 1 99 ? 10.640 4.140 3.122 1.00 98.81 99 ALA A O 1
ATOM 769 N N . THR A 1 100 ? 9.550 5.908 2.282 1.00 98.81 100 THR A N 1
ATOM 770 C CA . THR A 1 100 ? 9.130 5.219 1.050 1.00 98.81 100 THR A CA 1
ATOM 771 C C . THR A 1 100 ? 10.250 5.061 0.026 1.00 98.81 100 THR A C 1
ATOM 773 O O . THR A 1 100 ? 10.256 4.069 -0.702 1.00 98.81 100 THR A O 1
ATOM 776 N N . LEU A 1 101 ? 11.238 5.963 0.012 1.00 98.50 101 LEU A N 1
ATOM 777 C CA . LEU A 1 101 ? 12.464 5.803 -0.772 1.00 98.50 101 LEU A CA 1
ATOM 778 C C . LEU A 1 101 ? 13.305 4.639 -0.236 1.00 98.50 101 LEU A C 1
ATOM 780 O O . LEU A 1 101 ? 13.676 3.746 -0.999 1.00 98.50 101 LEU A O 1
ATOM 784 N N . GLU A 1 102 ? 13.538 4.591 1.079 1.00 98.50 102 GLU A N 1
ATOM 785 C CA . GLU A 1 102 ? 14.283 3.509 1.738 1.00 98.50 102 GLU A CA 1
ATOM 786 C C . GLU A 1 102 ? 13.605 2.139 1.569 1.00 98.50 102 GLU A C 1
ATOM 788 O O . GLU A 1 102 ? 14.278 1.121 1.395 1.00 98.50 102 GLU A O 1
ATOM 793 N N . SER A 1 103 ? 12.270 2.103 1.624 1.00 98.69 103 SER A N 1
ATOM 794 C CA . SER A 1 103 ? 11.473 0.874 1.479 1.00 98.69 103 SER A CA 1
ATOM 795 C C . SER A 1 103 ? 11.012 0.590 0.042 1.00 98.69 103 SER A C 1
ATOM 797 O O . SER A 1 103 ? 10.364 -0.427 -0.213 1.00 98.69 103 SER A O 1
ATOM 799 N N . GLN A 1 104 ? 11.403 1.446 -0.906 1.00 98.56 104 GLN A N 1
ATOM 800 C CA . GLN A 1 104 ? 11.229 1.283 -2.350 1.00 98.56 104 GLN A CA 1
ATOM 801 C C . GLN A 1 104 ? 9.770 1.018 -2.749 1.00 98.56 104 GLN A C 1
ATOM 803 O O . GLN A 1 104 ? 9.463 0.023 -3.407 1.00 98.56 104 GLN A O 1
ATOM 808 N N . VAL A 1 105 ? 8.856 1.906 -2.357 1.00 98.81 105 VAL A N 1
ATOM 809 C CA . VAL A 1 105 ? 7.409 1.799 -2.622 1.00 98.81 105 VAL A CA 1
ATOM 810 C C . VAL A 1 105 ? 6.837 3.109 -3.163 1.00 98.81 105 VAL A C 1
ATOM 812 O O . VAL A 1 105 ? 7.318 4.188 -2.829 1.00 98.81 105 VAL A O 1
ATOM 815 N N . ALA A 1 106 ? 5.799 3.030 -3.999 1.00 98.69 106 ALA A N 1
ATOM 816 C CA . ALA A 1 106 ? 5.105 4.213 -4.499 1.00 98.69 106 ALA A CA 1
ATOM 817 C C . ALA A 1 106 ? 4.267 4.884 -3.393 1.00 98.69 106 ALA A C 1
ATOM 819 O O . ALA A 1 106 ? 3.549 4.209 -2.648 1.00 98.69 106 ALA A O 1
ATOM 820 N N . LEU A 1 107 ? 4.333 6.216 -3.321 1.00 98.75 107 LEU A N 1
ATOM 821 C CA . LEU A 1 107 ? 3.667 7.039 -2.311 1.00 98.75 107 LEU A CA 1
ATOM 822 C C . LEU A 1 107 ? 2.552 7.891 -2.932 1.00 98.75 107 LEU A C 1
ATOM 824 O O . LEU A 1 107 ? 2.760 8.573 -3.931 1.00 98.75 107 LEU A O 1
ATOM 828 N N . SER A 1 108 ? 1.382 7.897 -2.296 1.00 98.75 108 SER A N 1
ATOM 829 C CA . SER A 1 108 ? 0.290 8.843 -2.553 1.00 98.75 108 SER A CA 1
ATOM 830 C C . SER A 1 108 ? 0.064 9.739 -1.335 1.00 98.75 108 SER A C 1
ATOM 832 O O . SER A 1 108 ? -0.008 9.242 -0.212 1.00 98.75 108 SER A O 1
ATOM 834 N N . ILE A 1 109 ? -0.084 11.051 -1.533 1.00 98.69 109 ILE A N 1
ATOM 835 C CA . ILE A 1 109 ? -0.203 12.029 -0.440 1.00 98.69 109 ILE A CA 1
ATOM 836 C C . ILE A 1 109 ? -1.539 12.764 -0.556 1.00 98.69 109 ILE A C 1
ATOM 838 O O . ILE A 1 109 ? -1.846 13.329 -1.600 1.00 98.69 109 ILE A O 1
ATOM 842 N N . ASN A 1 110 ? -2.309 12.784 0.534 1.00 98.50 110 ASN A N 1
ATOM 843 C CA . ASN A 1 110 ? -3.548 13.547 0.697 1.00 98.50 110 ASN A CA 1
ATOM 844 C C . ASN A 1 110 ? -4.593 13.292 -0.407 1.00 98.50 110 ASN A C 1
ATOM 846 O O . ASN A 1 110 ? -5.179 14.226 -0.951 1.00 98.50 110 ASN A O 1
ATOM 850 N N . LEU A 1 111 ? -4.860 12.019 -0.717 1.00 98.19 111 LEU A N 1
ATOM 851 C CA . LEU A 1 111 ? -5.920 11.628 -1.652 1.00 98.19 111 LEU A CA 1
ATOM 852 C C . LEU A 1 111 ? -7.313 11.850 -1.037 1.00 98.19 111 LEU A C 1
ATOM 854 O O . LEU A 1 111 ? -7.876 10.964 -0.402 1.00 98.19 111 LEU A O 1
ATOM 858 N N . THR A 1 112 ? -7.866 13.050 -1.206 1.00 98.00 112 THR A N 1
ATOM 859 C CA . THR A 1 112 ? -9.169 13.452 -0.638 1.00 98.00 112 THR A CA 1
ATOM 860 C C . THR A 1 112 ? -10.271 13.643 -1.683 1.00 98.00 112 THR A C 1
ATOM 862 O O . THR A 1 112 ? -11.349 14.132 -1.355 1.00 98.00 112 THR A O 1
ATOM 865 N N . GLU A 1 113 ? -10.005 13.287 -2.941 1.00 97.19 113 GLU A N 1
ATOM 866 C CA . GLU A 1 113 ? -10.897 13.513 -4.086 1.00 97.19 113 GLU A CA 1
ATOM 867 C C . GLU A 1 113 ? -11.148 12.211 -4.877 1.00 97.19 113 GLU A C 1
ATOM 869 O O . GLU A 1 113 ? -11.174 11.126 -4.304 1.00 97.19 113 GLU A O 1
ATOM 874 N N . GLY A 1 114 ? -11.378 12.294 -6.193 1.00 96.75 114 GLY A N 1
ATOM 875 C CA . GLY A 1 114 ? -11.730 11.150 -7.047 1.00 96.75 114 GLY A CA 1
ATOM 876 C C . GLY A 1 114 ? -10.573 10.218 -7.429 1.00 96.75 114 GLY A C 1
ATOM 877 O O . GLY A 1 114 ? -10.795 9.290 -8.208 1.00 96.75 114 GLY A O 1
ATOM 878 N N . VAL A 1 115 ? -9.364 10.469 -6.916 1.00 97.75 115 VAL A N 1
ATOM 879 C CA . VAL A 1 115 ? -8.200 9.588 -7.078 1.00 97.75 115 VAL A CA 1
ATOM 880 C C . VAL A 1 115 ? -8.016 8.771 -5.807 1.00 97.75 115 VAL A C 1
ATOM 882 O O . VAL A 1 115 ? -7.951 9.324 -4.712 1.00 97.75 115 VAL A O 1
ATOM 885 N N . PHE A 1 116 ? -7.902 7.456 -5.958 1.00 97.88 116 PHE A N 1
ATOM 886 C CA . PHE A 1 116 ? -7.769 6.507 -4.858 1.00 97.88 116 PHE A CA 1
ATOM 887 C C . PHE A 1 116 ? -6.448 5.742 -4.955 1.00 97.88 116 PHE A C 1
ATOM 889 O O . PHE A 1 116 ? -5.956 5.476 -6.047 1.00 97.88 116 PHE A O 1
ATOM 896 N N . VAL A 1 117 ? -5.900 5.317 -3.814 1.00 97.00 117 VAL A N 1
ATOM 897 C CA . VAL A 1 117 ? -4.584 4.648 -3.738 1.00 97.00 117 VAL A CA 1
ATOM 898 C C . VAL A 1 117 ? -4.493 3.344 -4.548 1.00 97.00 117 VAL A C 1
ATOM 900 O O . VAL A 1 117 ? -3.411 2.911 -4.916 1.00 97.00 117 VAL A O 1
ATOM 903 N N . ASN A 1 118 ? -5.627 2.705 -4.840 1.00 94.12 118 ASN A N 1
ATOM 904 C CA . ASN A 1 118 ? -5.704 1.486 -5.647 1.00 94.12 118 ASN A CA 1
ATOM 905 C C . ASN A 1 118 ? -5.673 1.742 -7.165 1.00 94.12 118 ASN A C 1
ATOM 907 O O . ASN A 1 118 ? -5.675 0.782 -7.935 1.00 94.12 118 ASN A O 1
ATOM 911 N N . GLN A 1 119 ? -5.699 3.000 -7.606 1.00 97.62 119 GLN A N 1
ATOM 912 C CA . GLN A 1 119 ? -5.649 3.365 -9.018 1.00 97.62 119 GLN A CA 1
ATOM 913 C C . GLN A 1 119 ? -4.204 3.600 -9.467 1.00 97.62 119 GLN A C 1
ATOM 915 O O . GLN A 1 119 ? -3.398 4.174 -8.744 1.00 97.62 119 GLN A O 1
ATOM 920 N N . SER A 1 120 ? -3.899 3.186 -10.696 1.00 97.25 120 SER A N 1
ATOM 921 C CA . SER A 1 120 ? -2.641 3.491 -11.381 1.00 97.25 120 SER 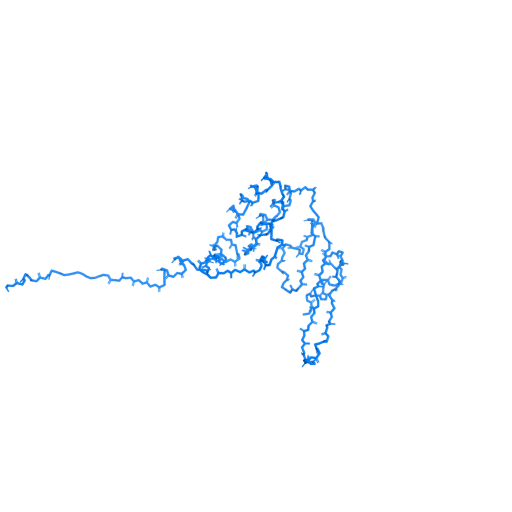A CA 1
ATOM 922 C C . SER A 1 120 ? -2.896 3.626 -12.880 1.00 97.25 120 SER A C 1
ATOM 924 O O . SER A 1 120 ? -3.580 2.778 -13.464 1.00 97.25 120 SER A O 1
ATOM 926 N N . SER A 1 121 ? -2.340 4.654 -13.511 1.00 98.06 121 SER A N 1
ATOM 927 C CA . SER A 1 121 ? -2.450 4.908 -14.943 1.00 98.06 121 SER A CA 1
ATOM 928 C C . SER A 1 121 ? -1.222 4.412 -15.700 1.00 98.06 121 SER A C 1
ATOM 930 O O . SER A 1 121 ? -0.088 4.800 -15.410 1.00 98.06 121 SER A O 1
ATOM 932 N N . ALA A 1 122 ? -1.452 3.627 -16.756 1.00 97.81 122 ALA A N 1
ATOM 933 C CA . ALA A 1 122 ? -0.401 3.292 -17.712 1.00 97.81 122 ALA A CA 1
ATOM 934 C C . ALA A 1 122 ? 0.247 4.569 -18.280 1.00 97.81 122 ALA A C 1
ATOM 936 O O . ALA A 1 122 ? -0.412 5.604 -18.409 1.00 97.81 122 ALA A O 1
ATOM 937 N N . TYR A 1 123 ? 1.528 4.468 -18.645 1.00 97.44 123 TYR A N 1
ATOM 938 C CA . TYR A 1 123 ? 2.358 5.563 -19.177 1.00 97.44 123 TYR A CA 1
ATOM 939 C C . TYR A 1 123 ? 2.694 6.698 -18.191 1.00 97.44 123 TYR A C 1
ATOM 941 O O . TYR A 1 123 ? 3.335 7.664 -18.597 1.00 97.44 123 TYR A O 1
ATOM 949 N N . SER A 1 124 ? 2.310 6.576 -16.917 1.00 98.19 124 SER A N 1
ATOM 950 C CA . SER A 1 124 ? 2.675 7.508 -15.840 1.00 98.19 124 SER A CA 1
ATOM 951 C C . SER A 1 124 ? 3.175 6.743 -14.621 1.00 98.19 124 SER A C 1
ATOM 953 O O . SER A 1 124 ? 4.312 6.923 -14.187 1.00 98.19 124 SER A O 1
ATOM 955 N N . ASP A 1 125 ? 2.338 5.842 -14.110 1.00 98.50 125 ASP A N 1
ATOM 956 C CA . ASP A 1 125 ? 2.529 5.269 -12.787 1.00 98.50 125 ASP A CA 1
ATOM 957 C C . ASP A 1 125 ? 3.203 3.904 -12.903 1.00 98.50 125 ASP A C 1
ATOM 959 O O . ASP A 1 125 ? 2.677 2.973 -13.517 1.00 98.50 125 ASP A O 1
ATOM 963 N N . TYR A 1 126 ? 4.378 3.780 -12.296 1.00 98.19 126 TYR A N 1
ATOM 964 C CA . TYR A 1 126 ? 5.100 2.518 -12.207 1.00 98.19 126 TYR A CA 1
ATOM 965 C C . TYR A 1 126 ? 4.411 1.597 -11.197 1.00 98.19 126 TYR A C 1
ATOM 967 O O . TYR A 1 126 ? 4.467 1.827 -9.988 1.00 98.19 126 TYR A O 1
ATOM 975 N N . HIS A 1 127 ? 3.750 0.545 -11.683 1.00 98.50 127 HIS A N 1
ATOM 976 C CA . HIS A 1 127 ? 3.081 -0.416 -10.812 1.00 98.50 127 HIS A CA 1
ATOM 977 C C . HIS A 1 127 ? 4.086 -1.442 -10.280 1.00 98.50 127 HIS A C 1
ATOM 979 O O . HIS A 1 127 ? 4.593 -2.283 -11.028 1.00 98.50 127 HIS A O 1
ATOM 985 N N . GLY A 1 128 ? 4.373 -1.349 -8.980 1.00 97.69 128 GLY A N 1
ATOM 986 C CA . GLY A 1 128 ? 5.497 -2.041 -8.356 1.00 97.69 128 GLY A CA 1
ATOM 987 C C . GLY A 1 128 ? 6.834 -1.412 -8.760 1.00 97.69 128 GLY A C 1
ATOM 988 O O . GLY A 1 128 ? 7.019 -0.959 -9.888 1.00 97.69 128 GLY A O 1
ATOM 989 N N . THR A 1 129 ? 7.785 -1.368 -7.832 1.00 98.12 129 THR A N 1
ATOM 990 C CA . THR A 1 129 ? 9.116 -0.784 -8.081 1.00 98.12 129 THR A CA 1
ATOM 991 C C . THR A 1 129 ? 10.140 -1.824 -8.532 1.00 98.12 129 THR A C 1
ATOM 993 O O . THR A 1 129 ? 11.150 -1.473 -9.130 1.00 98.12 129 THR A O 1
ATOM 996 N N . GLY A 1 130 ? 9.910 -3.106 -8.231 1.00 98.06 130 GLY A N 1
ATOM 997 C CA . GLY A 1 130 ? 10.937 -4.146 -8.325 1.00 98.06 130 GLY A CA 1
ATOM 998 C C . GLY A 1 130 ? 11.912 -4.181 -7.141 1.00 98.06 130 GLY A C 1
ATOM 999 O O . GLY A 1 130 ? 12.823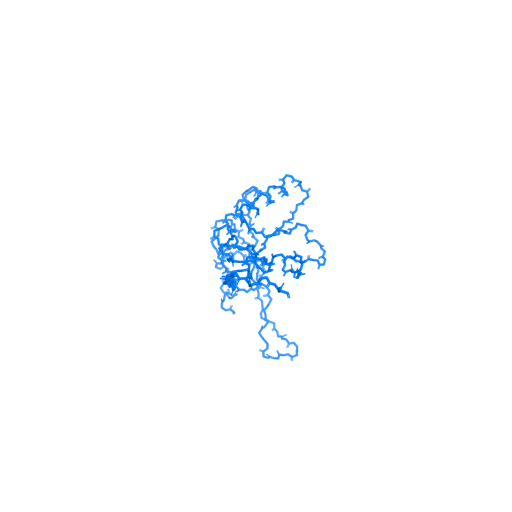 -5.007 -7.130 1.00 98.06 130 GLY A O 1
ATOM 1000 N N . GLY A 1 131 ? 11.738 -3.273 -6.177 1.00 97.88 131 GLY A N 1
ATOM 1001 C CA . GLY A 1 131 ? 12.708 -2.968 -5.131 1.00 97.88 131 GLY A CA 1
ATOM 1002 C C . GLY A 1 131 ? 12.425 -3.558 -3.747 1.00 97.88 131 GLY A C 1
ATOM 1003 O O . GLY A 1 131 ? 13.292 -3.583 -2.876 1.00 97.88 131 GLY A O 1
ATOM 1004 N N . ASN A 1 132 ? 11.215 -4.070 -3.532 1.00 98.56 132 ASN A N 1
ATOM 1005 C CA . ASN A 1 132 ? 10.810 -4.687 -2.271 1.00 98.56 132 ASN A CA 1
ATOM 1006 C C . ASN A 1 132 ? 10.166 -6.067 -2.524 1.00 98.56 132 ASN A C 1
ATOM 1008 O O . ASN A 1 132 ? 9.884 -6.409 -3.675 1.00 98.56 132 ASN A O 1
ATOM 1012 N N . PRO A 1 133 ? 9.917 -6.885 -1.484 1.00 98.56 133 PRO A N 1
ATOM 1013 C CA . PRO A 1 133 ? 9.429 -8.255 -1.660 1.00 98.56 133 PRO A CA 1
ATOM 1014 C C . PRO A 1 133 ? 8.095 -8.418 -2.410 1.00 98.56 133 PRO A C 1
ATOM 1016 O O . PRO A 1 133 ? 7.785 -9.535 -2.825 1.00 98.56 133 PRO A O 1
ATOM 1019 N N . ALA A 1 134 ? 7.309 -7.352 -2.615 1.00 98.25 134 ALA A N 1
ATOM 1020 C CA . ALA A 1 134 ? 6.020 -7.447 -3.303 1.00 98.25 134 ALA A CA 1
ATOM 1021 C C . ALA A 1 134 ? 6.162 -7.708 -4.809 1.00 98.25 134 ALA A C 1
ATOM 1023 O O . ALA A 1 134 ? 5.277 -8.315 -5.411 1.00 98.25 134 ALA A O 1
ATOM 1024 N N . ALA A 1 135 ? 7.255 -7.256 -5.427 1.00 98.12 135 ALA A N 1
ATOM 1025 C CA . ALA A 1 135 ? 7.527 -7.483 -6.841 1.00 98.12 135 ALA A CA 1
ATOM 1026 C C . ALA A 1 135 ? 9.022 -7.326 -7.135 1.00 98.12 135 ALA A C 1
ATOM 1028 O O . ALA A 1 135 ? 9.668 -6.426 -6.615 1.00 98.12 135 ALA A O 1
ATOM 1029 N N . ASN A 1 136 ? 9.557 -8.152 -8.037 1.00 98.31 136 ASN A N 1
ATOM 1030 C CA . ASN A 1 136 ? 10.953 -8.080 -8.491 1.00 98.31 136 ASN A CA 1
ATOM 1031 C C . ASN A 1 136 ? 11.139 -7.318 -9.819 1.00 98.31 136 ASN A C 1
ATOM 1033 O O . ASN A 1 136 ? 12.224 -7.332 -10.396 1.00 98.31 136 ASN A O 1
ATOM 1037 N N . ALA A 1 137 ? 10.074 -6.704 -10.334 1.00 98.31 137 ALA A N 1
ATOM 1038 C CA . ALA A 1 137 ? 10.089 -5.851 -11.513 1.00 98.31 137 ALA A CA 1
ATOM 1039 C C . ALA A 1 137 ? 8.985 -4.790 -11.413 1.00 98.31 137 ALA A C 1
ATOM 1041 O O . ALA A 1 137 ? 8.026 -4.963 -10.659 1.00 98.31 137 ALA A O 1
ATOM 1042 N N . SER A 1 138 ? 9.107 -3.732 -12.213 1.00 98.56 138 SER A N 1
ATOM 1043 C CA . SER A 1 138 ? 8.066 -2.721 -12.393 1.00 98.56 138 SER A CA 1
ATOM 1044 C C . SER A 1 138 ? 7.241 -2.972 -13.656 1.00 98.56 138 SER A C 1
ATOM 1046 O O . SER A 1 138 ? 7.778 -3.447 -14.662 1.00 98.56 138 SER A O 1
ATOM 1048 N N . TYR A 1 139 ? 5.947 -2.633 -13.630 1.00 98.06 139 TYR A N 1
ATOM 1049 C CA . TYR A 1 139 ? 5.078 -2.580 -14.812 1.00 98.06 139 TYR A CA 1
ATOM 1050 C C . TYR A 1 139 ? 4.834 -1.114 -15.217 1.00 98.06 139 TYR A C 1
ATOM 1052 O O . TYR A 1 139 ? 4.038 -0.420 -14.594 1.00 98.06 139 TYR A O 1
ATOM 1060 N N . ALA A 1 140 ? 5.487 -0.591 -16.254 1.00 98.31 140 ALA A N 1
ATOM 1061 C CA . ALA A 1 140 ? 6.630 -1.183 -16.948 1.00 98.31 140 ALA A CA 1
ATOM 1062 C C . ALA A 1 140 ? 7.774 -0.178 -17.069 1.00 98.31 140 ALA A C 1
ATOM 1064 O O . ALA A 1 140 ? 7.544 1.007 -17.296 1.00 98.31 140 ALA A O 1
ATOM 1065 N N . ASP A 1 141 ? 9.003 -0.680 -16.974 1.00 98.44 141 ASP A N 1
ATOM 1066 C CA . ASP A 1 141 ? 10.234 0.068 -17.209 1.00 98.44 141 ASP A CA 1
ATOM 1067 C C . ASP A 1 141 ? 11.113 -0.623 -18.274 1.00 98.44 141 ASP A C 1
ATOM 1069 O O . ASP A 1 141 ? 10.761 -1.655 -18.857 1.00 98.44 141 ASP A O 1
ATOM 1073 N N . SER A 1 142 ? 12.289 -0.057 -18.550 1.00 98.62 142 SER A N 1
ATOM 1074 C CA . SER A 1 142 ? 13.237 -0.652 -19.497 1.00 98.62 142 SER A CA 1
ATOM 1075 C C . SER A 1 142 ? 13.749 -2.022 -19.038 1.00 98.62 142 SER A C 1
ATOM 1077 O O . SER A 1 142 ? 13.924 -2.914 -19.871 1.00 98.62 142 SER A O 1
ATOM 1079 N N . ALA A 1 143 ? 13.981 -2.220 -17.735 1.00 98.38 143 ALA A N 1
ATOM 1080 C CA . ALA A 1 143 ? 14.483 -3.483 -17.192 1.00 98.38 143 ALA A CA 1
ATOM 1081 C C . ALA A 1 143 ? 13.475 -4.626 -17.397 1.00 98.38 143 ALA A C 1
ATOM 1083 O O . ALA A 1 143 ? 13.875 -5.761 -17.676 1.00 98.38 143 ALA A O 1
ATOM 1084 N N . PHE A 1 144 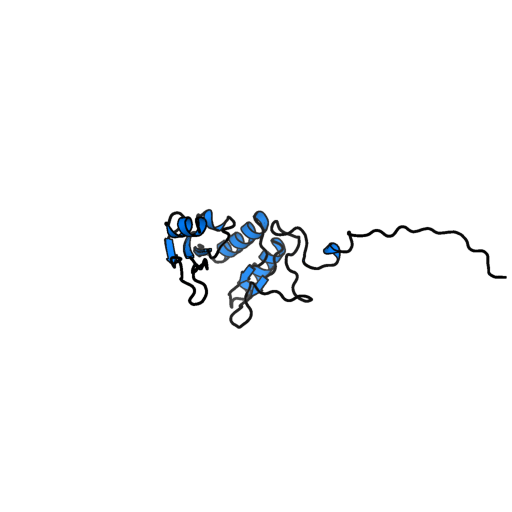? 12.177 -4.310 -17.377 1.00 98.56 144 PHE A N 1
ATOM 1085 C CA . PHE A 1 144 ? 11.097 -5.250 -17.628 1.00 98.56 144 PHE A CA 1
ATOM 1086 C C . PHE A 1 144 ? 11.203 -5.915 -19.002 1.00 98.56 144 PHE A C 1
ATOM 1088 O O . PHE A 1 144 ? 10.788 -7.065 -19.134 1.00 98.56 144 PHE A O 1
ATOM 1095 N N . VAL A 1 145 ? 11.753 -5.251 -20.028 1.00 98.62 145 VAL A N 1
ATOM 1096 C CA . VAL A 1 145 ? 11.775 -5.767 -21.415 1.00 98.62 145 VAL A CA 1
ATOM 1097 C C . VAL A 1 145 ? 13.170 -5.969 -22.000 1.00 98.62 145 VAL A C 1
ATOM 1099 O O . VAL A 1 145 ? 13.364 -6.906 -22.777 1.00 98.62 145 VAL A O 1
ATOM 1102 N N . ALA A 1 146 ? 14.152 -5.149 -21.621 1.00 98.56 146 ALA A N 1
ATOM 1103 C CA . ALA A 1 146 ? 15.464 -5.114 -22.269 1.00 98.56 146 ALA A CA 1
ATOM 1104 C C . ALA A 1 146 ? 16.210 -6.451 -22.168 1.00 98.56 146 ALA A C 1
ATOM 1106 O O . ALA A 1 146 ? 16.949 -6.832 -23.074 1.00 98.56 146 ALA A O 1
ATOM 1107 N N . ASN A 1 147 ? 15.977 -7.211 -21.094 1.00 98.38 147 ASN A N 1
ATOM 1108 C CA . ASN A 1 147 ? 16.651 -8.484 -20.883 1.00 98.38 147 ASN A CA 1
ATOM 1109 C C . ASN A 1 147 ? 15.962 -9.682 -21.572 1.00 98.38 147 ASN A C 1
ATOM 1111 O O . ASN A 1 147 ? 16.451 -10.804 -21.433 1.00 98.38 147 ASN A O 1
ATOM 1115 N N . ARG A 1 148 ? 14.888 -9.478 -22.353 1.00 98.50 148 ARG A N 1
ATOM 1116 C CA . ARG A 1 148 ? 14.124 -10.559 -23.018 1.00 98.50 148 ARG A CA 1
ATOM 1117 C C . ARG A 1 148 ? 14.680 -11.002 -24.377 1.00 98.50 148 ARG A C 1
ATOM 1119 O O . ARG A 1 148 ? 14.278 -12.049 -24.872 1.00 98.50 148 ARG A O 1
ATOM 1126 N N . PHE A 1 149 ? 15.599 -10.245 -24.977 1.00 98.31 149 PHE A N 1
ATOM 1127 C CA . PHE A 1 149 ? 16.239 -10.596 -26.252 1.00 98.31 149 PHE A CA 1
ATOM 1128 C C . PHE A 1 149 ? 17.723 -10.214 -26.268 1.00 98.31 149 PHE A C 1
ATOM 1130 O O . PHE A 1 149 ? 18.182 -9.396 -25.473 1.00 98.31 149 PHE A O 1
ATOM 1137 N N . ARG A 1 150 ? 18.502 -10.819 -27.170 1.00 98.38 150 ARG A N 1
ATOM 1138 C CA . ARG A 1 150 ? 19.935 -10.533 -27.344 1.00 98.38 150 ARG A CA 1
ATOM 1139 C C . ARG A 1 150 ? 20.229 -10.154 -28.784 1.00 98.38 150 ARG A C 1
ATOM 1141 O O . ARG A 1 150 ? 19.566 -10.630 -29.700 1.00 98.38 150 ARG A O 1
ATOM 1148 N N . VAL A 1 151 ? 21.252 -9.328 -28.967 1.00 98.12 151 VAL A N 1
ATOM 1149 C CA . VAL A 1 151 ? 21.762 -8.941 -30.284 1.00 98.12 151 VAL A CA 1
ATOM 1150 C C . VAL A 1 151 ? 23.096 -9.648 -30.499 1.00 98.12 151 VAL A C 1
ATOM 1152 O O . VAL A 1 151 ? 24.026 -9.464 -29.717 1.00 98.12 151 VAL A O 1
ATOM 1155 N N . ILE A 1 152 ? 23.187 -10.470 -31.547 1.00 97.88 152 ILE A N 1
ATOM 1156 C CA . ILE A 1 152 ? 24.414 -11.183 -31.922 1.00 97.88 152 ILE A CA 1
ATOM 1157 C C . ILE A 1 152 ? 24.984 -10.525 -33.174 1.00 97.88 152 ILE A C 1
ATOM 1159 O O . ILE A 1 152 ? 24.394 -10.613 -34.250 1.00 97.88 152 ILE A O 1
ATOM 1163 N N . GLN A 1 153 ? 26.126 -9.852 -33.039 1.00 97.38 153 GLN A N 1
ATOM 1164 C CA . GLN A 1 153 ? 26.765 -9.177 -34.167 1.00 97.38 153 GLN A CA 1
ATOM 1165 C C . GLN A 1 153 ? 27.706 -10.104 -34.944 1.00 97.38 153 GLN A C 1
ATOM 1167 O O . GLN A 1 153 ? 28.371 -10.974 -34.378 1.00 97.38 153 GLN A O 1
ATOM 1172 N N . ARG A 1 154 ? 27.846 -9.834 -36.243 1.00 96.12 154 ARG A N 1
ATOM 1173 C CA . ARG A 1 154 ? 28.930 -10.346 -37.086 1.00 96.12 154 ARG A CA 1
ATOM 1174 C C . ARG A 1 154 ? 29.434 -9.222 -37.984 1.00 96.12 154 ARG A C 1
ATOM 1176 O O . ARG A 1 154 ? 28.652 -8.390 -38.426 1.00 96.12 154 ARG A O 1
ATOM 1183 N N . ARG A 1 155 ? 30.735 -9.229 -38.277 1.00 94.94 155 ARG A N 1
ATOM 1184 C CA . ARG A 1 155 ? 31.368 -8.309 -39.231 1.00 94.94 155 ARG A CA 1
ATOM 1185 C C . ARG A 1 155 ? 32.333 -9.047 -40.153 1.00 94.94 155 ARG A C 1
ATOM 1187 O O . ARG A 1 155 ? 32.917 -10.051 -39.750 1.00 94.94 155 ARG A O 1
ATOM 1194 N N . TYR A 1 156 ? 32.481 -8.539 -41.369 1.00 94.06 156 TYR A N 1
ATOM 1195 C CA . TYR A 1 156 ? 33.446 -8.971 -42.379 1.00 94.06 156 TYR A CA 1
ATOM 1196 C C . TYR A 1 156 ? 33.812 -7.766 -43.258 1.00 94.06 156 TYR A C 1
ATOM 1198 O O . TYR A 1 156 ? 33.032 -6.820 -43.350 1.00 94.06 156 TYR A O 1
ATOM 1206 N N . HIS A 1 157 ? 35.001 -7.779 -43.865 1.00 94.06 157 HIS A N 1
ATOM 1207 C CA . HIS A 1 157 ? 35.388 -6.756 -44.840 1.00 94.06 157 HIS A CA 1
ATOM 1208 C C . HIS A 1 157 ? 34.527 -6.883 -46.103 1.00 94.06 157 HIS A C 1
ATOM 1210 O O . HIS A 1 157 ? 34.323 -7.991 -46.598 1.00 94.06 157 HIS A O 1
ATOM 1216 N N . THR A 1 158 ? 34.051 -5.761 -46.637 1.00 89.44 158 THR A N 1
ATOM 1217 C CA . THR A 1 158 ? 33.447 -5.685 -47.974 1.00 89.44 158 THR A CA 1
ATOM 1218 C C . THR A 1 158 ? 34.524 -5.298 -48.988 1.00 89.44 158 THR A C 1
ATOM 1220 O O . THR A 1 158 ? 35.441 -4.553 -48.645 1.00 89.44 158 THR A O 1
ATOM 1223 N N . GLN A 1 159 ? 34.440 -5.794 -50.225 1.00 81.81 159 GLN A N 1
ATOM 1224 C CA . GLN A 1 159 ? 35.240 -5.229 -51.318 1.00 81.81 159 GLN A CA 1
ATOM 1225 C C . GLN A 1 159 ? 34.772 -3.789 -51.580 1.00 81.81 159 GLN A C 1
ATOM 1227 O O . GLN A 1 159 ? 33.576 -3.512 -51.461 1.00 81.81 159 GLN A O 1
ATOM 1232 N N . GLU A 1 160 ? 35.695 -2.878 -51.898 1.00 74.44 160 GLU A N 1
ATOM 1233 C CA . GLU A 1 160 ? 35.317 -1.563 -52.427 1.00 74.44 160 GLU A CA 1
ATOM 1234 C C . GLU A 1 160 ? 34.518 -1.766 -53.718 1.00 74.44 160 GLU A C 1
ATOM 1236 O O . GLU A 1 160 ? 34.879 -2.599 -54.553 1.00 74.44 160 GLU A O 1
ATOM 1241 N N . ALA A 1 161 ? 33.402 -1.048 -53.857 1.00 71.44 161 ALA A N 1
ATOM 1242 C CA . ALA A 1 161 ? 32.668 -1.026 -55.112 1.00 71.44 161 ALA A CA 1
ATOM 1243 C C . ALA A 1 161 ? 33.565 -0.368 -56.173 1.00 71.44 161 ALA A C 1
ATOM 1245 O O . ALA A 1 161 ? 33.935 0.795 -56.011 1.00 71.44 161 ALA A O 1
ATOM 1246 N N . VAL A 1 162 ? 33.946 -1.143 -57.195 1.00 58.31 162 VAL A N 1
ATOM 1247 C CA . VAL A 1 162 ? 34.662 -0.667 -58.393 1.00 58.31 162 VAL A CA 1
ATOM 1248 C C . VAL A 1 162 ? 33.743 0.209 -59.234 1.00 58.31 162 VAL A C 1
ATOM 1250 O O . VAL A 1 162 ? 32.566 -0.186 -59.402 1.00 58.31 162 VAL A O 1
#

Foldseek 3Di:
DVLLVCLQVCPQAAWPDRKDFDQDPVDNPDTDIDATEHEEEPVGCPQLDDRPDRYYYDYDYPDLVRVLVSVLVSCAAVNDAEDEDEDPDPVSVVSNVVSCVNSVYDYDYRPPDPDDRPDDDPPPDWRGRCRHPVHVATPDDCVNPVPVDDDDDDDDDDDPDD